Protein AF-A0A9X3EJQ6-F1 (afdb_monomer)

Radius of gyration: 13.34 Å; Cα contacts (8 Å, |Δi|>4): 150; chains: 1; bounding box: 24×27×41 Å

Nearest PDB structures (foldseek):
  7byt-assembly1_A  TM=6.866E-01  e=2.471E+00  Phanerodontia chrysosporium
  7byv-assembly1_A  TM=7.441E-01  e=3.561E+00  Phanerodontia chrysosporium
  7byx-assembly4_D  TM=6.947E-01  e=3.351E+00  Phanerodontia chrysosporium
  5ezn-assembly2_B  TM=4.436E-01  e=6.959E+00  Plasmodium falciparum 3D7
  4h0p-assembly1_B  TM=3.323E-01  e=4.275E+00  Cryptococcus neoformans

Sequence (74 aa):
MPLTNAFAFAFWGGDFYFFTLGDPNGQADYSKVTKLDYDDSDNSGKALTTVHANAPIRVVGAGVSTCAPLEPPG

Foldseek 3Di:
DDPDWAWEWEQALQKIKIWTCLDPVPPAFWTWIWIQNRVCPVVPPRDIGTPGNTHNHRHRYDYDDPPDDRHDDD

Secondary structure (DSSP, 8-state):
------EEEEEETTEEEEEEES-TTS----EEEEEE-SS-TTSS-S-EEEEEEEESS--------TTS-SS---

Organism: NCBI:txid889268

pLDDT: mean 86.17, std 11.64, range [45.12, 96.06]

Structure (mmCIF, N/CA/C/O backbone):
data_AF-A0A9X3EJQ6-F1
#
_entry.id   AF-A0A9X3EJQ6-F1
#
loop_
_atom_site.group_PDB
_atom_site.id
_atom_site.type_symbol
_atom_site.label_atom_id
_atom_site.label_alt_id
_atom_site.label_comp_id
_atom_site.label_asym_id
_atom_site.label_entity_id
_atom_site.label_seq_id
_atom_site.pdbx_PDB_ins_code
_atom_site.Cartn_x
_atom_site.Cartn_y
_atom_site.Cartn_z
_atom_site.occupancy
_atom_site.B_iso_or_equiv
_atom_site.auth_seq_id
_atom_site.auth_comp_id
_atom_site.auth_asym_id
_atom_site.auth_atom_id
_atom_site.pdbx_PDB_model_num
ATOM 1 N N . MET A 1 1 ? -0.188 6.583 25.470 1.00 45.12 1 MET A N 1
ATOM 2 C CA . MET A 1 1 ? -0.451 6.711 24.022 1.00 45.12 1 MET A CA 1
ATOM 3 C C . MET A 1 1 ? -0.274 5.320 23.429 1.00 45.12 1 MET A C 1
ATOM 5 O O . MET A 1 1 ? 0.873 4.889 23.363 1.00 45.12 1 MET A O 1
ATOM 9 N N . PRO A 1 2 ? -1.330 4.537 23.154 1.00 46.22 2 PRO A N 1
ATOM 10 C CA . PRO A 1 2 ? -1.113 3.211 22.590 1.00 46.22 2 PRO A CA 1
ATOM 11 C C . PRO A 1 2 ? -0.508 3.366 21.185 1.00 46.22 2 PRO A C 1
ATOM 13 O O . PRO A 1 2 ? -0.934 4.222 20.416 1.00 46.22 2 PRO A O 1
ATOM 16 N N . LEU A 1 3 ? 0.506 2.556 20.875 1.00 54.53 3 LEU A N 1
ATOM 17 C CA . LEU A 1 3 ? 1.259 2.526 19.610 1.00 54.53 3 LEU A CA 1
ATOM 18 C C . LEU A 1 3 ? 0.432 2.021 18.399 1.00 54.53 3 LEU A C 1
ATOM 20 O O . LEU A 1 3 ? 0.990 1.493 17.445 1.00 54.53 3 LEU A O 1
ATOM 24 N N . THR A 1 4 ? -0.898 2.083 18.418 1.00 58.09 4 THR A N 1
ATOM 25 C CA . THR A 1 4 ? -1.727 1.223 17.552 1.00 58.09 4 THR A CA 1
ATOM 26 C C . THR A 1 4 ? -2.226 1.909 16.282 1.00 58.09 4 THR A C 1
ATOM 28 O O . THR A 1 4 ? -3.398 1.772 15.935 1.00 58.09 4 THR A O 1
ATOM 31 N N . ASN A 1 5 ? -1.357 2.621 15.564 1.00 74.88 5 ASN A N 1
ATOM 32 C CA . ASN A 1 5 ? -1.672 3.036 14.196 1.00 74.88 5 ASN A CA 1
ATOM 33 C C . ASN 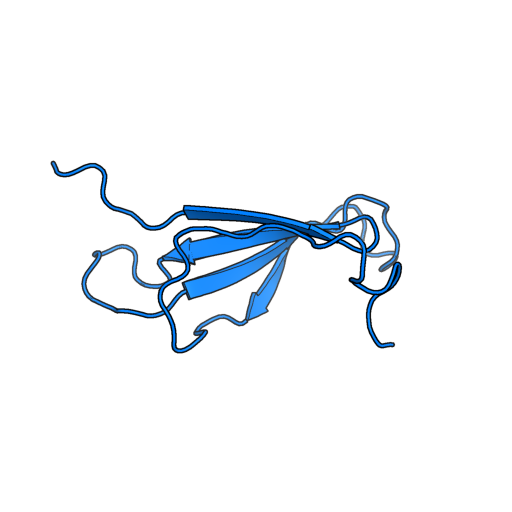A 1 5 ? -1.274 1.894 13.249 1.00 74.88 5 ASN A C 1
ATOM 35 O O . ASN A 1 5 ? -0.112 1.498 13.214 1.00 74.88 5 ASN A O 1
ATOM 39 N N . ALA A 1 6 ? -2.247 1.326 12.529 1.00 83.06 6 ALA A N 1
ATOM 40 C CA . ALA A 1 6 ? -2.018 0.205 11.618 1.00 83.06 6 ALA A CA 1
ATOM 41 C C . ALA A 1 6 ? -1.041 0.599 10.496 1.00 83.06 6 AL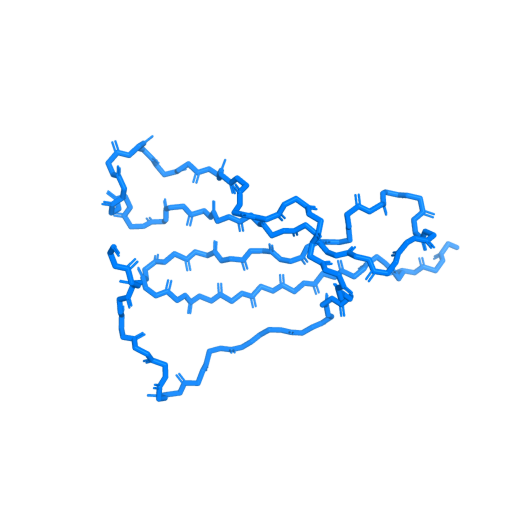A A C 1
ATOM 43 O O . ALA A 1 6 ? -1.252 1.603 9.808 1.00 83.06 6 ALA A O 1
ATOM 44 N N . PHE A 1 7 ? 0.018 -0.196 10.332 1.00 89.19 7 PHE A N 1
ATOM 45 C CA . PHE A 1 7 ? 1.031 -0.027 9.297 1.00 89.19 7 PHE A CA 1
ATOM 46 C C . PHE A 1 7 ? 1.486 -1.390 8.772 1.00 89.19 7 PHE A C 1
ATOM 48 O O . PHE A 1 7 ? 1.833 -2.274 9.555 1.00 89.19 7 P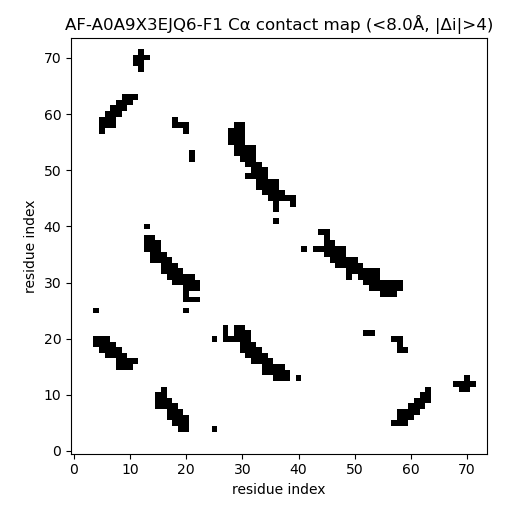HE A O 1
ATOM 55 N N . ALA A 1 8 ? 1.523 -1.536 7.452 1.00 93.75 8 ALA A N 1
ATOM 56 C CA . ALA A 1 8 ? 2.120 -2.673 6.764 1.00 93.75 8 ALA A CA 1
ATOM 57 C C . ALA A 1 8 ? 2.711 -2.234 5.421 1.00 93.75 8 ALA A C 1
ATOM 59 O O . ALA A 1 8 ? 2.366 -1.171 4.897 1.00 93.75 8 ALA A O 1
ATOM 60 N N . PHE A 1 9 ? 3.569 -3.070 4.838 1.00 95.44 9 PHE A N 1
ATOM 61 C CA . PHE A 1 9 ? 4.100 -2.851 3.497 1.00 95.44 9 PHE A CA 1
ATOM 62 C C . PHE A 1 9 ? 4.234 -4.168 2.728 1.00 95.44 9 PHE A C 1
ATOM 64 O O . PHE A 1 9 ? 4.368 -5.231 3.329 1.00 95.44 9 PHE A O 1
ATOM 71 N N . ALA A 1 10 ? 4.212 -4.087 1.402 1.00 95.56 10 ALA A N 1
ATOM 72 C CA . ALA A 1 10 ? 4.501 -5.191 0.494 1.00 95.56 10 ALA A CA 1
ATOM 73 C C . ALA A 1 10 ? 5.397 -4.696 -0.646 1.00 95.56 10 ALA A C 1
ATOM 75 O O . ALA A 1 10 ? 5.315 -3.531 -1.029 1.00 95.56 10 ALA A O 1
ATOM 76 N N . PHE A 1 11 ? 6.236 -5.581 -1.181 1.00 93.69 11 PHE A N 1
ATOM 77 C CA . PHE A 1 11 ? 7.027 -5.314 -2.381 1.00 93.69 11 PHE A CA 1
ATOM 78 C C . PHE A 1 11 ? 6.542 -6.218 -3.505 1.00 93.69 11 PHE A C 1
ATOM 80 O O . PHE A 1 11 ? 6.631 -7.438 -3.376 1.00 93.69 11 PHE A O 1
ATOM 87 N N . TRP A 1 12 ? 6.008 -5.638 -4.574 1.00 92.81 12 TRP A N 1
ATOM 88 C CA . TRP A 1 12 ? 5.379 -6.381 -5.660 1.00 92.81 12 TRP A CA 1
ATOM 89 C C . TRP A 1 12 ? 5.552 -5.647 -6.984 1.00 92.81 12 TRP A C 1
ATOM 91 O O . TRP A 1 12 ? 5.347 -4.439 -7.038 1.00 92.81 12 TRP A O 1
ATOM 101 N N . GLY A 1 13 ? 5.917 -6.372 -8.042 1.00 91.12 13 GLY A N 1
ATOM 102 C CA . GLY A 1 13 ? 6.045 -5.785 -9.377 1.00 91.12 13 GLY A CA 1
ATOM 103 C C . GLY A 1 13 ? 7.107 -4.697 -9.507 1.00 91.12 13 GLY A C 1
ATOM 104 O O . GLY A 1 13 ? 6.933 -3.826 -10.337 1.00 91.12 13 GLY A O 1
ATOM 105 N N . GLY A 1 14 ? 8.153 -4.714 -8.671 1.00 91.81 14 GLY A N 1
ATOM 106 C CA . GLY A 1 14 ? 9.182 -3.664 -8.659 1.00 91.81 14 GLY A CA 1
ATOM 107 C C . GLY A 1 14 ? 8.900 -2.504 -7.698 1.00 91.81 14 GLY A C 1
ATOM 108 O O . GLY A 1 14 ? 9.825 -1.760 -7.377 1.00 91.81 14 GLY A O 1
ATOM 109 N N . ASP A 1 15 ? 7.686 -2.431 -7.141 1.00 93.88 15 ASP A N 1
ATOM 110 C CA . ASP A 1 15 ? 7.189 -1.295 -6.362 1.00 93.88 15 ASP A CA 1
ATOM 111 C C . ASP A 1 15 ? 6.919 -1.612 -4.890 1.00 93.88 15 ASP A C 1
ATOM 113 O O . ASP A 1 15 ? 6.621 -2.749 -4.503 1.00 93.88 15 ASP A O 1
ATOM 117 N N . PHE A 1 16 ? 6.944 -0.570 -4.053 1.00 95.12 16 PHE A N 1
ATOM 118 C CA . PHE A 1 16 ? 6.500 -0.667 -2.662 1.00 95.12 16 PHE A CA 1
ATOM 119 C C . PHE A 1 16 ? 5.057 -0.205 -2.503 1.00 95.12 16 PHE A C 1
ATOM 121 O O . PHE A 1 16 ? 4.701 0.914 -2.858 1.00 95.12 16 PHE A O 1
ATOM 128 N N . TYR A 1 17 ? 4.249 -1.031 -1.851 1.00 95.31 17 TYR A N 1
ATOM 129 C CA . TYR A 1 17 ? 2.893 -0.700 -1.440 1.00 95.31 17 TYR A CA 1
ATOM 130 C C . TYR A 1 17 ? 2.867 -0.514 0.069 1.00 95.31 17 TYR A C 1
ATOM 132 O O . TYR A 1 17 ? 3.260 -1.409 0.815 1.00 95.31 17 TYR A O 1
ATOM 140 N N . PHE A 1 18 ? 2.381 0.636 0.522 1.00 95.00 18 PHE A N 1
ATOM 141 C CA . PHE A 1 18 ? 2.221 0.957 1.934 1.00 95.00 18 PHE A CA 1
ATOM 142 C C . PHE A 1 18 ? 0.747 0.975 2.298 1.00 95.00 18 PHE A C 1
ATOM 144 O O . PHE A 1 18 ? -0.067 1.597 1.615 1.00 95.00 18 PHE A O 1
ATOM 151 N N . PHE A 1 19 ? 0.428 0.339 3.417 1.00 94.12 19 PHE A N 1
ATOM 152 C CA . PHE A 1 19 ? -0.907 0.282 3.982 1.00 94.12 19 PHE A CA 1
ATOM 153 C C . PHE A 1 19 ? -0.869 1.029 5.305 1.00 94.12 19 PHE A C 1
ATOM 155 O O . PHE A 1 19 ? -0.231 0.596 6.262 1.00 94.12 19 PHE A O 1
ATOM 162 N N . THR A 1 20 ? -1.517 2.185 5.337 1.00 92.06 20 THR A N 1
ATOM 163 C CA . THR A 1 20 ? -1.581 3.056 6.515 1.00 92.06 20 THR A CA 1
ATOM 164 C C . THR A 1 20 ? -3.019 3.163 6.976 1.00 92.06 20 THR A C 1
ATOM 166 O O . THR A 1 20 ? -3.940 3.010 6.173 1.00 92.06 20 THR A O 1
ATOM 169 N N . LEU A 1 21 ? -3.246 3.419 8.261 1.00 90.12 21 LEU A N 1
ATOM 170 C CA . LEU A 1 21 ? -4.582 3.781 8.719 1.00 90.12 21 LEU A CA 1
ATOM 171 C C . LEU A 1 21 ? -5.040 5.051 7.989 1.00 90.12 21 LEU A C 1
ATOM 173 O O . LEU A 1 21 ? -4.312 6.044 7.954 1.00 90.12 21 LEU A O 1
ATOM 177 N N . GLY A 1 22 ? -6.212 4.999 7.358 1.00 84.31 22 GLY A N 1
ATOM 178 C CA . GLY A 1 22 ? -6.705 6.129 6.575 1.00 84.31 22 GLY A CA 1
ATOM 179 C C . GLY A 1 22 ? -7.259 7.264 7.443 1.00 84.31 22 GLY A C 1
ATOM 180 O O . GLY A 1 22 ? -7.222 8.420 7.027 1.00 84.31 22 GLY A O 1
ATOM 181 N N . ASP A 1 23 ? -7.685 6.950 8.670 1.00 79.00 23 ASP A N 1
ATOM 182 C CA . ASP A 1 23 ? -8.070 7.935 9.677 1.00 79.00 23 ASP A CA 1
ATOM 183 C C . ASP A 1 23 ? -6.905 8.229 10.645 1.00 79.00 23 ASP A C 1
ATOM 185 O O . ASP A 1 23 ? -6.533 7.359 11.440 1.00 79.00 23 ASP A O 1
ATOM 189 N N . PRO A 1 24 ? -6.347 9.453 10.643 1.00 69.06 24 PRO A N 1
ATOM 190 C CA . PRO A 1 24 ? -5.271 9.840 11.554 1.00 69.06 24 PRO A CA 1
ATOM 191 C C . PRO A 1 24 ? -5.694 9.858 13.032 1.00 69.06 24 PRO A C 1
ATOM 193 O O . PRO A 1 24 ? -4.825 9.855 13.903 1.00 69.06 24 PRO A O 1
ATOM 196 N N . ASN A 1 25 ? -6.999 9.854 13.327 1.00 73.19 25 ASN A N 1
ATOM 197 C CA . ASN A 1 25 ? -7.532 9.834 14.690 1.00 73.19 25 ASN A CA 1
ATOM 198 C C . ASN A 1 25 ? -7.795 8.419 15.227 1.00 73.19 25 ASN A C 1
ATOM 200 O O . ASN A 1 25 ? -8.235 8.275 16.369 1.00 73.19 25 ASN A O 1
ATOM 204 N N . GLY A 1 26 ? -7.521 7.370 14.443 1.00 68.62 26 GLY A N 1
ATOM 205 C CA . GLY A 1 26 ? -7.593 5.995 14.936 1.00 68.62 26 GLY A CA 1
ATOM 206 C C . GLY A 1 26 ? -9.000 5.402 15.048 1.00 68.62 26 GLY A C 1
ATOM 207 O O . GLY A 1 26 ? -9.140 4.306 15.590 1.00 68.62 26 GLY A O 1
ATOM 208 N N . GLN A 1 27 ? -10.038 6.110 14.598 1.00 68.06 27 GLN A N 1
ATOM 209 C CA . GLN A 1 27 ? -11.437 5.754 14.848 1.00 68.06 27 GLN A CA 1
ATOM 210 C C . GLN A 1 27 ? -12.056 4.908 13.738 1.00 68.06 27 GLN A C 1
ATOM 212 O O . GLN A 1 27 ? -13.060 4.241 13.975 1.00 68.06 27 GLN A O 1
ATOM 217 N N . ALA A 1 28 ? -11.469 4.918 12.543 1.00 70.88 28 ALA A N 1
ATOM 218 C CA . ALA A 1 28 ? -11.999 4.195 11.398 1.00 70.88 28 ALA A CA 1
ATOM 219 C C . ALA A 1 28 ? -11.210 2.918 11.062 1.00 70.88 28 ALA A C 1
ATOM 221 O O . ALA A 1 28 ? -9.988 2.866 11.184 1.00 70.88 28 ALA A 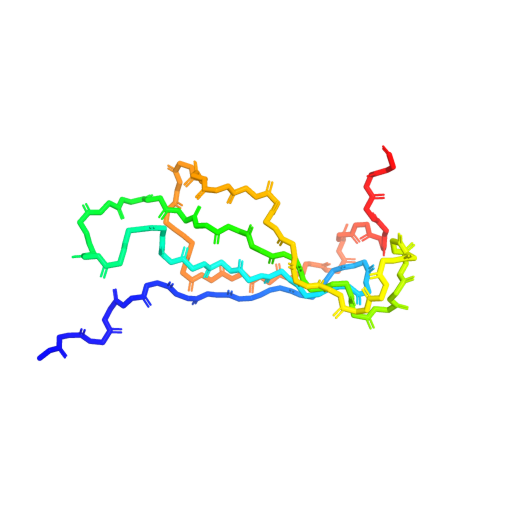O 1
ATOM 222 N N . ASP A 1 29 ? -11.917 1.899 10.567 1.00 81.25 29 ASP A N 1
ATOM 223 C CA . ASP A 1 29 ? -11.360 0.593 10.181 1.00 81.25 29 ASP A CA 1
ATOM 224 C C . ASP A 1 29 ? -11.015 0.485 8.690 1.00 81.25 29 ASP A C 1
ATOM 226 O O . ASP A 1 29 ? -11.106 -0.589 8.098 1.00 81.25 29 ASP A O 1
ATOM 230 N N . TYR A 1 30 ? -10.605 1.594 8.072 1.00 89.88 30 TYR A N 1
ATOM 231 C CA . TYR A 1 30 ? -10.170 1.613 6.677 1.00 89.88 30 TYR A CA 1
ATOM 232 C C . TYR A 1 30 ? -8.687 1.961 6.549 1.00 89.88 30 TYR A C 1
ATOM 234 O O . TYR A 1 30 ? -8.119 2.725 7.338 1.00 89.88 30 TYR A O 1
ATOM 242 N N . SER A 1 31 ? -8.058 1.412 5.516 1.00 91.88 31 SER A N 1
ATOM 243 C CA . SER A 1 31 ? -6.664 1.676 5.180 1.00 91.88 31 SER A CA 1
ATOM 244 C C . SER A 1 31 ? -6.542 2.547 3.934 1.00 91.88 31 SER A C 1
ATOM 246 O O . SER A 1 31 ? -7.290 2.401 2.969 1.00 91.88 31 SER A O 1
ATOM 248 N N . LYS A 1 32 ? -5.547 3.430 3.938 1.00 93.44 32 LYS A N 1
ATOM 249 C CA . LYS A 1 32 ? -5.051 4.112 2.748 1.00 93.44 32 LYS A CA 1
ATOM 250 C C . LYS A 1 32 ? -3.880 3.321 2.177 1.00 93.44 32 LYS A C 1
ATOM 252 O O . LYS A 1 32 ? -2.934 3.004 2.904 1.00 93.44 32 LYS A O 1
ATOM 257 N N . VAL A 1 33 ? -3.946 3.048 0.879 1.00 94.56 33 VAL A N 1
ATOM 258 C CA . VAL A 1 33 ? -2.921 2.346 0.108 1.00 94.56 33 VAL A CA 1
ATOM 259 C C . VAL A 1 33 ? -2.188 3.341 -0.777 1.00 94.56 33 VAL A C 1
ATOM 261 O O . VAL A 1 33 ? -2.801 3.997 -1.625 1.00 94.56 33 VAL A O 1
ATOM 264 N N . THR A 1 34 ? -0.876 3.441 -0.596 1.00 95.75 34 THR A N 1
ATOM 265 C CA . THR A 1 34 ? 0.003 4.245 -1.453 1.00 95.75 34 THR A CA 1
ATOM 266 C C . THR A 1 34 ? 1.053 3.366 -2.108 1.00 95.75 34 THR A C 1
ATOM 268 O O . THR A 1 34 ? 1.597 2.487 -1.441 1.00 95.75 34 THR A O 1
ATOM 271 N N . LYS A 1 35 ? 1.356 3.623 -3.378 1.00 95.38 35 LYS A N 1
ATOM 272 C CA . LYS A 1 35 ? 2.415 2.961 -4.139 1.00 95.38 35 LYS A CA 1
ATOM 273 C C . LYS A 1 35 ? 3.591 3.914 -4.291 1.00 95.38 35 LYS A C 1
ATOM 275 O O . LYS A 1 35 ? 3.384 5.070 -4.640 1.00 95.38 35 LYS A O 1
ATOM 280 N N . LEU A 1 36 ? 4.795 3.447 -4.000 1.00 96.06 36 LEU A N 1
ATOM 281 C CA . LEU A 1 36 ? 6.035 4.092 -4.404 1.00 96.06 36 LEU A CA 1
ATOM 282 C C . LEU A 1 36 ? 6.541 3.358 -5.641 1.00 96.06 36 LEU A C 1
ATOM 284 O O . LEU A 1 36 ? 6.926 2.194 -5.515 1.00 96.06 36 LEU A O 1
ATOM 288 N N . ASP A 1 37 ? 6.527 4.062 -6.773 1.00 94.25 37 ASP A N 1
ATOM 289 C CA . ASP A 1 37 ? 7.095 3.619 -8.049 1.00 94.25 37 ASP A CA 1
ATOM 290 C C . ASP A 1 37 ? 8.620 3.514 -7.895 1.00 94.25 37 ASP A C 1
ATOM 292 O O . ASP A 1 37 ? 9.345 4.502 -8.006 1.00 94.25 37 ASP A O 1
ATOM 296 N N . TYR A 1 38 ? 9.125 2.366 -7.449 1.00 94.12 38 TYR A N 1
ATOM 297 C CA . TYR A 1 38 ? 10.527 2.260 -7.041 1.00 94.12 38 TYR A CA 1
ATOM 298 C C . TYR A 1 38 ? 11.433 1.937 -8.219 1.00 94.12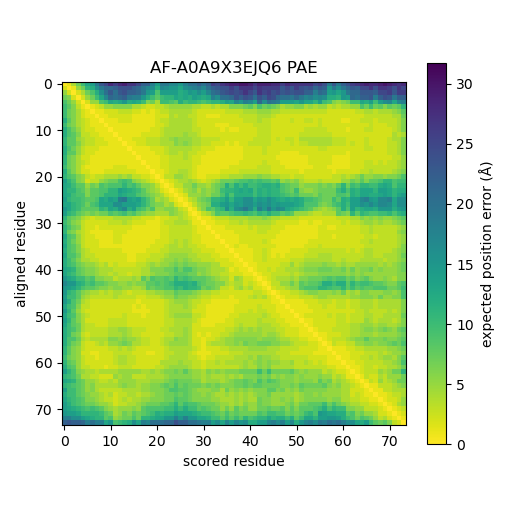 38 TYR A C 1
ATOM 300 O O . TYR A 1 38 ? 12.585 2.382 -8.230 1.00 94.12 38 TYR A O 1
ATOM 308 N N . ASP A 1 39 ? 10.944 1.210 -9.215 1.00 91.81 39 ASP A N 1
ATOM 309 C CA . ASP A 1 39 ? 11.696 0.878 -10.419 1.00 91.81 39 ASP A CA 1
ATOM 310 C C . ASP A 1 39 ? 11.514 1.898 -11.558 1.00 91.81 39 ASP A C 1
ATOM 312 O O . ASP A 1 39 ? 12.310 1.862 -12.493 1.00 91.81 39 ASP A O 1
ATOM 316 N N . ASP A 1 40 ? 10.639 2.901 -11.387 1.00 90.31 40 ASP A N 1
ATOM 317 C CA . ASP A 1 40 ? 10.282 3.926 -12.389 1.00 90.31 40 ASP A CA 1
ATOM 318 C C . ASP A 1 40 ? 9.529 3.334 -13.596 1.00 90.31 40 ASP A C 1
ATOM 320 O O . ASP A 1 40 ? 9.632 3.828 -14.722 1.00 90.31 40 ASP A O 1
ATOM 324 N N . SER A 1 41 ? 8.779 2.250 -13.373 1.00 88.31 41 SER A N 1
ATOM 325 C CA . SER A 1 41 ? 8.007 1.556 -14.409 1.00 88.31 41 SER A CA 1
ATOM 326 C C . SER A 1 41 ? 6.819 2.377 -14.923 1.00 88.31 41 SER A C 1
ATOM 328 O O . SER A 1 41 ? 6.457 2.248 -16.098 1.00 88.31 41 SER A O 1
ATOM 330 N N . ASP A 1 42 ? 6.274 3.302 -14.120 1.00 85.94 42 ASP A N 1
ATOM 331 C CA . ASP A 1 42 ? 5.192 4.200 -14.549 1.00 85.94 42 ASP A CA 1
ATOM 332 C C . ASP A 1 42 ? 5.712 5.442 -15.310 1.00 85.94 42 ASP A C 1
ATOM 334 O O . ASP A 1 42 ? 4.916 6.265 -15.769 1.00 85.94 42 ASP A O 1
ATOM 338 N N . ASN A 1 43 ? 7.037 5.600 -15.467 1.00 86.56 43 ASN A N 1
ATOM 339 C CA . ASN A 1 43 ? 7.700 6.767 -16.076 1.00 86.56 43 ASN A CA 1
ATOM 340 C C . ASN A 1 43 ? 7.296 8.111 -15.442 1.00 86.56 43 ASN A C 1
ATOM 342 O O . ASN A 1 43 ? 7.257 9.151 -16.110 1.00 86.56 43 ASN A O 1
ATOM 346 N N . SER A 1 44 ? 6.963 8.100 -14.153 1.00 82.44 44 SER A N 1
ATOM 347 C CA . SER A 1 44 ? 6.507 9.286 -13.424 1.00 82.44 44 SER A CA 1
ATOM 348 C C . SER A 1 44 ? 7.599 9.905 -12.544 1.00 82.44 44 SER A C 1
ATOM 350 O O . SER A 1 44 ? 7.346 10.865 -11.807 1.00 82.44 44 SER A O 1
ATOM 352 N N . GLY A 1 45 ? 8.831 9.383 -12.640 1.00 84.00 45 GLY A N 1
ATOM 353 C CA . GLY A 1 45 ? 9.835 9.527 -11.597 1.00 84.00 45 GLY A CA 1
ATOM 354 C C . GLY A 1 45 ? 9.415 8.690 -10.392 1.00 84.00 45 GLY A C 1
ATOM 355 O O . GLY A 1 45 ? 8.238 8.397 -10.231 1.00 84.00 45 GLY A O 1
ATOM 356 N N . LYS A 1 46 ? 10.358 8.315 -9.520 1.00 91.81 46 LYS A N 1
ATOM 357 C CA . LYS A 1 46 ? 10.095 7.420 -8.379 1.00 91.81 46 LYS A CA 1
ATOM 358 C C . LYS A 1 46 ? 9.117 8.009 -7.352 1.00 91.81 46 LYS A C 1
ATOM 360 O O . LYS A 1 46 ? 9.522 8.509 -6.300 1.00 91.81 46 LYS A O 1
ATOM 365 N N . ALA A 1 47 ? 7.836 8.029 -7.694 1.00 94.00 47 ALA A N 1
ATOM 366 C CA . ALA A 1 47 ? 6.823 8.873 -7.098 1.00 94.00 47 ALA A CA 1
ATOM 367 C C . ALA A 1 47 ? 5.938 8.067 -6.158 1.00 94.00 47 ALA A C 1
ATOM 369 O O . ALA A 1 47 ? 5.641 6.894 -6.379 1.00 94.00 47 ALA A O 1
ATOM 370 N N . LEU A 1 48 ? 5.488 8.733 -5.096 1.00 94.81 48 LEU A N 1
ATOM 371 C CA . LEU A 1 48 ? 4.502 8.180 -4.181 1.00 94.81 48 LEU A CA 1
ATOM 372 C C . LEU A 1 48 ? 3.099 8.587 -4.645 1.00 94.81 48 LEU A C 1
ATOM 374 O O . LEU A 1 48 ? 2.741 9.764 -4.596 1.00 94.81 48 LEU A O 1
ATOM 378 N N . THR A 1 49 ? 2.288 7.616 -5.046 1.00 95.50 49 THR A N 1
ATOM 379 C CA . THR A 1 49 ? 0.916 7.817 -5.525 1.00 95.50 49 THR A CA 1
ATOM 380 C C . THR A 1 49 ? -0.091 7.113 -4.618 1.00 95.50 49 THR A C 1
ATOM 382 O O . THR A 1 49 ? 0.223 6.153 -3.915 1.00 95.50 49 THR A O 1
ATOM 385 N N . THR A 1 50 ? -1.329 7.612 -4.573 1.00 95.25 50 THR A N 1
ATOM 386 C CA . THR A 1 50 ? -2.413 6.946 -3.834 1.00 95.25 50 THR A CA 1
ATOM 387 C C . THR A 1 50 ? -3.128 5.979 -4.765 1.00 95.25 50 THR A C 1
ATOM 389 O O . THR A 1 50 ? -3.743 6.413 -5.731 1.00 95.25 50 THR A O 1
ATOM 392 N N . VAL A 1 51 ? -3.081 4.685 -4.445 1.00 93.56 51 VAL A N 1
ATOM 393 C CA . VAL A 1 51 ? -3.782 3.631 -5.199 1.00 93.56 51 VAL A CA 1
ATOM 394 C C . VAL A 1 51 ? -5.221 3.502 -4.715 1.00 93.56 51 VAL A C 1
ATOM 396 O O . VAL A 1 51 ? -6.147 3.384 -5.509 1.00 93.56 51 VAL A O 1
ATOM 399 N N . HIS A 1 52 ? -5.421 3.543 -3.396 1.00 93.50 52 HIS A N 1
ATOM 400 C CA . HIS A 1 52 ? -6.747 3.438 -2.802 1.00 93.50 52 HIS A CA 1
ATOM 401 C C . HIS A 1 52 ? -6.829 4.286 -1.534 1.00 93.50 52 HIS A C 1
ATOM 403 O O . HIS A 1 52 ? -6.156 4.003 -0.546 1.00 93.50 52 HIS A O 1
ATOM 409 N N . ALA A 1 53 ? -7.669 5.322 -1.533 1.00 92.06 53 ALA A N 1
ATOM 410 C CA . ALA A 1 53 ? -7.775 6.228 -0.387 1.00 92.06 53 ALA A CA 1
ATOM 411 C C . ALA A 1 53 ? -8.480 5.584 0.823 1.00 92.06 53 ALA A C 1
ATOM 413 O O . ALA A 1 53 ? -8.039 5.772 1.952 1.00 92.06 53 ALA A O 1
ATOM 414 N N . ASN A 1 54 ? -9.538 4.799 0.572 1.00 91.44 54 ASN A N 1
ATOM 415 C CA . ASN A 1 54 ? -10.453 4.296 1.606 1.00 91.44 54 ASN A CA 1
ATOM 416 C C . ASN A 1 54 ? -10.718 2.786 1.467 1.00 91.44 54 ASN A C 1
ATOM 418 O O . ASN A 1 54 ? -11.844 2.378 1.189 1.00 91.44 54 ASN A O 1
ATOM 422 N N . ALA A 1 55 ? -9.685 1.945 1.560 1.00 90.56 55 ALA A N 1
ATOM 423 C CA . ALA A 1 55 ? -9.869 0.494 1.468 1.00 90.56 55 ALA A CA 1
ATOM 424 C C . ALA A 1 55 ? -10.685 0.024 2.684 1.00 90.56 55 ALA A C 1
ATOM 426 O O . ALA A 1 55 ? -10.262 0.314 3.800 1.00 90.56 55 ALA A O 1
ATOM 427 N N . PRO A 1 56 ? -11.816 -0.688 2.518 1.00 89.81 56 PRO A N 1
ATOM 428 C CA . PRO A 1 56 ? -12.821 -0.907 3.573 1.00 89.81 56 PRO A CA 1
ATOM 429 C C . PRO A 1 56 ? -12.390 -1.907 4.663 1.00 89.81 56 PRO A C 1
ATOM 431 O O . PRO A 1 56 ? -13.229 -2.508 5.329 1.00 89.81 56 PRO A O 1
ATOM 434 N N . ILE A 1 57 ? -11.085 -2.126 4.809 1.00 88.69 57 ILE A N 1
ATOM 435 C CA . ILE A 1 57 ? -10.469 -3.062 5.738 1.00 88.69 57 ILE A CA 1
ATOM 436 C C . ILE A 1 57 ? -9.258 -2.410 6.407 1.00 88.69 57 ILE A C 1
ATOM 438 O O . ILE A 1 57 ? -8.536 -1.623 5.790 1.00 88.69 57 ILE A O 1
ATOM 442 N N . ARG A 1 58 ? -8.997 -2.799 7.658 1.00 89.69 58 ARG A N 1
ATOM 443 C CA . ARG A 1 58 ? -7.785 -2.436 8.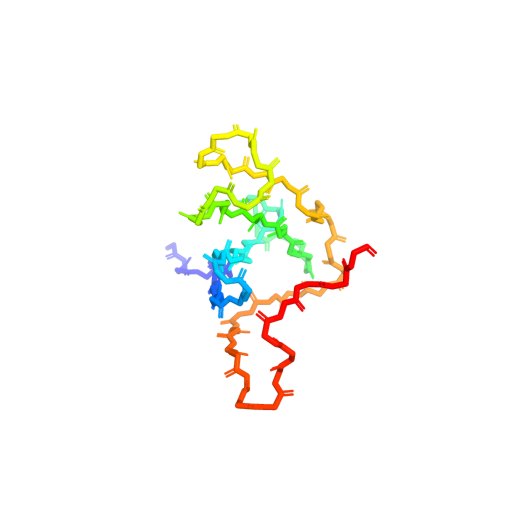393 1.00 89.69 58 ARG A CA 1
ATOM 444 C C . ARG A 1 58 ? -6.672 -3.433 8.074 1.00 89.69 58 ARG A C 1
ATOM 446 O O . ARG A 1 58 ? -6.734 -4.589 8.488 1.00 89.69 58 ARG A O 1
ATOM 453 N N . VAL A 1 59 ? -5.628 -2.977 7.390 1.00 90.75 59 VAL A N 1
ATOM 454 C CA . VAL A 1 59 ? -4.464 -3.805 7.045 1.00 90.75 59 VAL A CA 1
ATOM 455 C C . VAL A 1 59 ? -3.353 -3.608 8.080 1.00 90.75 59 VAL A C 1
ATOM 457 O O . VAL A 1 59 ? -2.828 -2.510 8.236 1.00 90.75 59 VAL A O 1
ATOM 460 N N . VAL A 1 60 ? -2.995 -4.683 8.791 1.00 91.06 60 VAL A N 1
ATOM 461 C CA . VAL A 1 60 ? -1.936 -4.702 9.830 1.00 91.06 60 VAL A CA 1
AT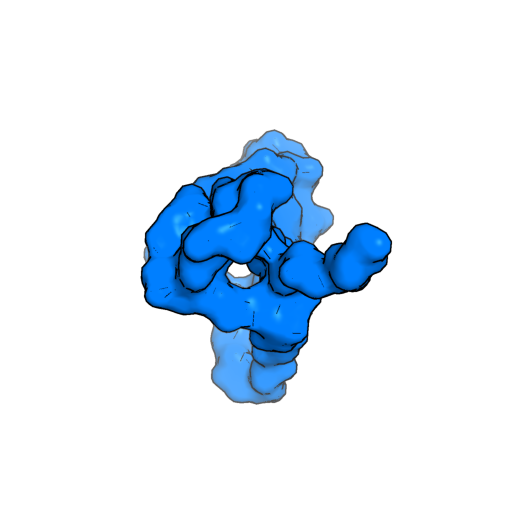OM 462 C C . VAL A 1 60 ? -0.736 -5.581 9.464 1.00 91.06 60 VAL A C 1
ATOM 464 O O . VAL A 1 60 ? 0.240 -5.642 10.202 1.00 91.06 60 VAL A O 1
ATOM 467 N N . GLY A 1 61 ? -0.809 -6.275 8.330 1.00 92.44 61 GLY A N 1
ATOM 468 C CA . GLY A 1 61 ? 0.260 -7.105 7.799 1.00 92.44 61 GLY A CA 1
ATOM 469 C C . GLY A 1 61 ? 0.053 -7.308 6.307 1.00 92.44 61 GLY A C 1
ATOM 470 O O . GLY A 1 61 ? -1.077 -7.477 5.853 1.00 92.44 61 GLY A O 1
ATOM 471 N N . ALA A 1 62 ? 1.143 -7.263 5.552 1.00 93.19 62 ALA A N 1
ATOM 472 C CA . ALA A 1 62 ? 1.149 -7.511 4.124 1.00 93.19 62 ALA A CA 1
ATOM 473 C C . ALA A 1 62 ? 2.438 -8.257 3.773 1.00 93.19 62 ALA A C 1
ATOM 475 O O . ALA A 1 62 ? 3.489 -8.035 4.371 1.00 93.19 62 ALA A O 1
ATOM 476 N N . GLY A 1 63 ? 2.328 -9.194 2.843 1.00 89.44 63 GLY A N 1
ATOM 477 C CA . GLY A 1 63 ? 3.432 -10.009 2.371 1.00 89.44 63 GLY A CA 1
ATOM 478 C C . GLY A 1 63 ? 3.091 -10.521 0.985 1.00 89.44 63 GLY A C 1
ATOM 479 O O . GLY A 1 63 ? 1.929 -10.802 0.693 1.00 89.44 63 GLY A O 1
ATOM 480 N N . VAL A 1 64 ? 4.099 -10.609 0.128 1.00 90.19 64 VAL A N 1
ATOM 481 C CA . VAL A 1 64 ? 3.941 -11.185 -1.205 1.00 90.19 64 VAL A CA 1
ATOM 482 C C . VAL A 1 64 ? 4.206 -12.680 -1.163 1.00 90.19 64 VAL A C 1
ATOM 484 O O . VAL A 1 64 ? 5.159 -13.140 -0.533 1.00 90.19 64 VAL A O 1
ATOM 487 N N . SER A 1 65 ? 3.340 -13.450 -1.812 1.00 89.94 65 SER A N 1
ATOM 488 C CA . SER A 1 65 ? 3.524 -14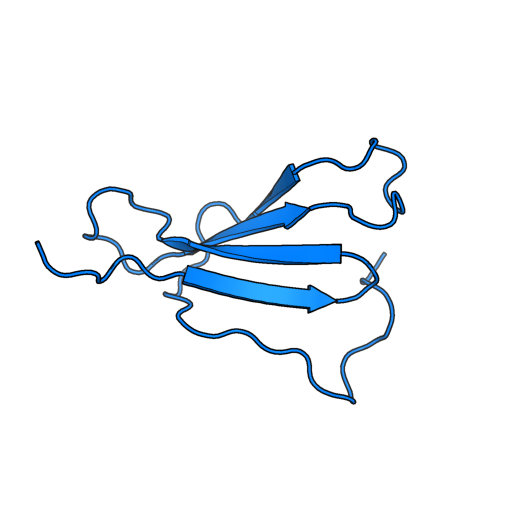.887 -1.984 1.00 89.94 65 SER A CA 1
ATOM 489 C C . SER A 1 65 ? 4.425 -15.174 -3.185 1.00 89.94 65 SER A C 1
ATOM 491 O O . SER A 1 65 ? 4.485 -14.402 -4.139 1.00 89.94 65 SER A O 1
ATOM 493 N N . THR A 1 66 ? 5.070 -16.341 -3.188 1.00 88.00 66 THR A N 1
ATOM 494 C CA . THR A 1 66 ? 5.856 -16.826 -4.338 1.00 88.00 66 THR A CA 1
ATOM 495 C C . THR A 1 66 ? 5.009 -17.103 -5.583 1.00 88.00 66 THR A C 1
ATOM 497 O O . THR A 1 66 ? 5.558 -17.275 -6.665 1.00 88.00 66 THR A O 1
ATOM 500 N N . CYS A 1 67 ? 3.684 -17.168 -5.435 1.00 91.12 67 CYS A N 1
ATOM 501 C CA . CYS A 1 67 ? 2.733 -17.345 -6.528 1.00 91.12 67 CYS A CA 1
ATOM 502 C C . CYS A 1 67 ? 2.105 -16.033 -7.018 1.00 91.12 67 CYS A C 1
ATOM 504 O O . CYS A 1 67 ? 1.286 -16.074 -7.936 1.00 91.12 67 CYS A O 1
ATOM 506 N N . ALA A 1 68 ? 2.441 -14.889 -6.414 1.00 89.69 68 ALA A N 1
ATOM 507 C CA . ALA A 1 68 ? 1.995 -13.605 -6.932 1.00 89.69 68 ALA A CA 1
ATOM 508 C C . ALA A 1 68 ? 2.587 -13.388 -8.341 1.00 89.69 68 ALA A C 1
ATOM 510 O O . ALA A 1 68 ? 3.756 -13.721 -8.557 1.00 89.69 68 ALA A O 1
ATOM 511 N N . PRO A 1 69 ? 1.812 -12.843 -9.299 1.00 88.50 69 PRO A N 1
ATOM 512 C CA . PRO A 1 69 ? 2.340 -12.446 -10.602 1.00 88.50 69 PRO A CA 1
ATOM 513 C C . PRO A 1 69 ? 3.553 -11.531 -10.445 1.00 88.50 69 PRO A C 1
ATOM 515 O O . PRO A 1 69 ? 3.635 -10.781 -9.478 1.00 88.50 69 PRO A O 1
ATOM 518 N N . LEU A 1 70 ? 4.494 -11.581 -11.383 1.00 86.62 70 LEU A N 1
ATOM 519 C CA . LEU A 1 70 ? 5.694 -10.745 -11.299 1.00 86.62 70 LEU A CA 1
ATOM 520 C C . LEU A 1 70 ? 5.434 -9.289 -11.696 1.00 86.62 70 LEU A C 1
ATOM 522 O O . LEU A 1 70 ? 6.254 -8.441 -11.375 1.00 86.62 70 LEU A O 1
ATOM 526 N N . GLU A 1 71 ? 4.309 -9.007 -12.351 1.00 82.31 71 GLU A N 1
ATOM 527 C CA . GLU A 1 71 ? 3.959 -7.696 -12.900 1.00 82.31 71 GLU A CA 1
ATOM 528 C C . GLU A 1 71 ? 2.501 -7.339 -12.548 1.00 82.31 71 GLU A C 1
ATOM 530 O O . GLU A 1 71 ? 1.668 -8.249 -12.397 1.00 82.31 71 GLU A O 1
ATOM 535 N N . PRO A 1 72 ? 2.164 -6.042 -12.412 1.00 71.94 72 PRO A N 1
ATOM 536 C CA . PRO A 1 72 ? 0.789 -5.598 -12.221 1.00 71.94 72 PRO A CA 1
ATOM 537 C C . PRO A 1 72 ? -0.105 -5.878 -13.442 1.00 71.94 72 PRO A C 1
ATOM 539 O O . PRO A 1 72 ? 0.392 -5.913 -14.567 1.00 71.94 72 PRO A O 1
ATOM 542 N N . PRO A 1 73 ? -1.432 -6.039 -13.263 1.00 71.19 73 PRO A N 1
ATOM 543 C CA . PRO A 1 73 ? -2.369 -5.960 -14.376 1.00 71.19 73 PRO A CA 1
ATOM 544 C C . PRO A 1 73 ? -2.231 -4.593 -15.058 1.00 71.19 73 PRO A C 1
ATOM 546 O O . PRO A 1 73 ? -2.311 -3.570 -14.375 1.00 71.19 73 PRO A O 1
ATOM 549 N N . GLY A 1 74 ? -2.001 -4.605 -16.374 1.00 59.31 74 GLY A N 1
ATOM 550 C CA . GLY A 1 74 ? -1.985 -3.403 -17.215 1.00 59.31 74 GLY A CA 1
ATOM 551 C C . GLY A 1 74 ? -3.365 -2.817 -17.487 1.00 59.31 74 GLY A C 1
ATOM 552 O O . GLY A 1 74 ? -4.381 -3.481 -17.171 1.00 59.31 74 GLY A O 1
#

Mean predicted aligned error: 5.59 Å

Solvent-accessible surface area (backbone atoms only — not comparable to full-atom values): 4426 Å² total; per-residue (Å²): 131,85,87,79,72,40,54,30,48,34,67,56,55,68,22,41,38,38,31,34,49,51,40,9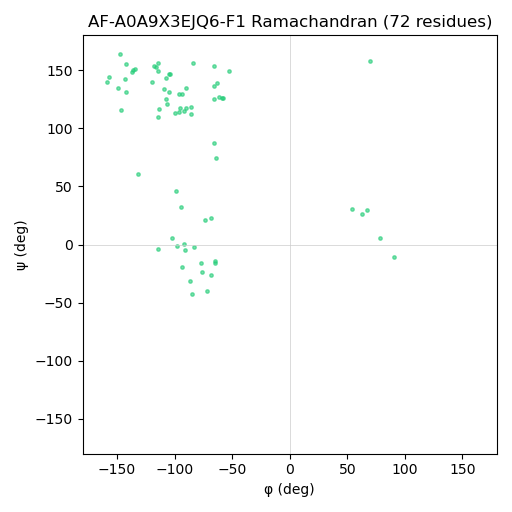2,81,69,82,56,62,25,15,21,31,33,36,33,35,65,71,36,83,82,72,72,53,73,38,79,43,77,78,35,69,72,38,89,47,66,46,65,69,54,73,71,58,97,82,54,70,74,59,73,88,130